Protein AF-A0A9P0LKS9-F1 (afdb_monomer_lite)

pLDDT: mean 75.94, std 14.32, range [43.59, 94.88]

Secondary structure (DSSP, 8-state):
--HHHHHHHHHHH-GGGTT--HHHHHHHHHHHHHH-S-TT-HHHHHHHHHHHHHHHHHHHHHHH---GGGHHHHHHHHHHHH-

Sequence (83 aa):
MRPNRLERHLKQQHPTLVLKTKEFFSSKAESLKRMRLDKSGSYHMGVSQHLKASFEIAFMIAKQKKPHAIGEELIKPFVLKAT

Foldseek 3Di:
DPPVVVLVCCVPPP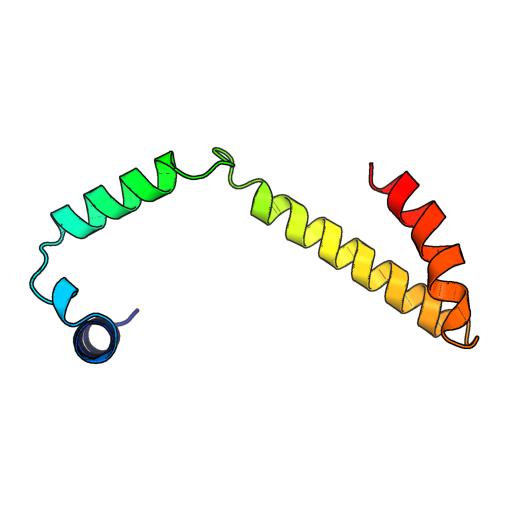VVCNPPDPVVVVVVVVVVCVVPPCVPCCVVVVVVVVVVLVVVLVVVVVVVPDPPPCSVVSVVVSVVVSD

Structure (mmCIF, N/CA/C/O backbone):
data_AF-A0A9P0LKS9-F1
#
_entry.id   AF-A0A9P0LKS9-F1
#
loop_
_atom_site.group_PDB
_atom_site.id
_atom_site.type_symbol
_atom_site.label_atom_id
_atom_site.label_alt_id
_atom_site.label_comp_id
_atom_site.label_asym_id
_atom_site.label_entity_id
_atom_site.label_seq_id
_atom_site.pdbx_PDB_ins_code
_atom_site.Cartn_x
_atom_site.Cartn_y
_atom_site.Cartn_z
_atom_site.occupancy
_atom_site.B_iso_or_equiv
_atom_site.auth_seq_id
_atom_site.auth_comp_id
_atom_site.auth_asym_id
_atom_site.auth_atom_id
_atom_site.pdbx_PDB_model_num
ATOM 1 N N . MET A 1 1 ? 13.221 -3.771 -1.355 1.00 72.38 1 MET A N 1
ATOM 2 C CA . MET A 1 1 ? 13.627 -5.192 -1.513 1.00 72.38 1 MET A CA 1
ATOM 3 C C . MET A 1 1 ? 15.119 -5.248 -1.798 1.00 72.38 1 MET A C 1
ATOM 5 O O . MET A 1 1 ? 15.614 -4.346 -2.457 1.00 72.38 1 MET A O 1
ATOM 9 N N . ARG A 1 2 ? 15.827 -6.291 -1.346 1.00 89.81 2 ARG A N 1
ATOM 10 C CA . ARG A 1 2 ? 17.204 -6.551 -1.807 1.00 89.81 2 ARG A CA 1
ATOM 11 C C . ARG A 1 2 ? 17.189 -6.971 -3.295 1.00 89.81 2 ARG A C 1
ATOM 13 O O . ARG A 1 2 ? 16.233 -7.661 -3.662 1.00 89.81 2 ARG A O 1
ATOM 20 N N . PRO A 1 3 ? 18.205 -6.636 -4.116 1.00 86.38 3 PRO A N 1
ATOM 21 C CA . PRO A 1 3 ? 18.213 -6.909 -5.562 1.00 86.38 3 PRO A CA 1
ATOM 22 C C . PRO A 1 3 ? 17.901 -8.368 -5.924 1.00 86.38 3 PRO A C 1
ATOM 24 O O . PRO A 1 3 ? 16.960 -8.628 -6.667 1.00 86.38 3 PRO A O 1
ATOM 27 N N . ASN A 1 4 ? 18.567 -9.326 -5.275 1.00 89.19 4 ASN A N 1
ATOM 28 C CA . ASN A 1 4 ? 18.366 -10.760 -5.536 1.00 89.19 4 ASN A CA 1
ATOM 29 C C . ASN A 1 4 ? 16.930 -11.228 -5.240 1.00 89.19 4 ASN A C 1
ATOM 31 O O . ASN A 1 4 ? 16.396 -12.118 -5.899 1.00 89.19 4 ASN A O 1
ATOM 35 N N . ARG A 1 5 ? 16.271 -10.625 -4.238 1.00 93.12 5 ARG A N 1
ATOM 36 C CA . ARG A 1 5 ? 14.873 -10.946 -3.913 1.00 93.12 5 ARG A CA 1
ATOM 37 C C . ARG A 1 5 ? 13.926 -10.367 -4.964 1.00 93.12 5 ARG A C 1
ATOM 39 O O . ARG A 1 5 ? 12.943 -11.025 -5.291 1.00 93.12 5 ARG A O 1
ATOM 46 N N . LEU A 1 6 ? 14.225 -9.171 -5.474 1.00 89.31 6 LEU A N 1
ATOM 47 C CA . LEU A 1 6 ? 13.440 -8.528 -6.523 1.00 89.31 6 LEU A CA 1
ATOM 48 C C . LEU A 1 6 ? 13.526 -9.315 -7.832 1.00 89.31 6 LEU A C 1
ATOM 50 O O . LEU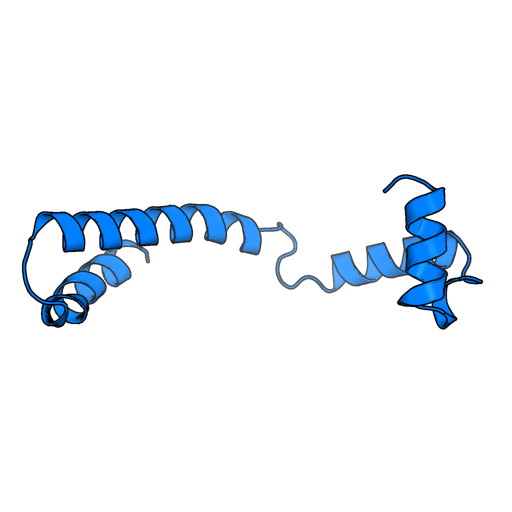 A 1 6 ? 12.493 -9.620 -8.415 1.00 89.31 6 LEU A O 1
ATOM 54 N N . GLU A 1 7 ? 14.727 -9.712 -8.248 1.00 89.56 7 GLU A N 1
ATOM 55 C CA . GLU A 1 7 ? 14.926 -10.483 -9.478 1.00 89.56 7 GLU A CA 1
ATOM 56 C C . GLU A 1 7 ? 14.160 -11.812 -9.446 1.00 89.56 7 GLU A C 1
ATOM 58 O O . GLU A 1 7 ? 13.402 -12.124 -10.365 1.00 89.56 7 GLU A O 1
ATOM 63 N N . ARG A 1 8 ? 14.284 -12.571 -8.349 1.00 94.38 8 ARG A N 1
ATOM 64 C CA . ARG A 1 8 ? 13.531 -13.819 -8.168 1.00 94.38 8 ARG A CA 1
ATOM 65 C C . ARG A 1 8 ? 12.023 -13.583 -8.191 1.00 94.38 8 ARG A C 1
ATOM 67 O O . ARG A 1 8 ? 11.298 -14.347 -8.819 1.00 94.38 8 ARG A O 1
ATOM 74 N N . HIS A 1 9 ? 11.553 -12.54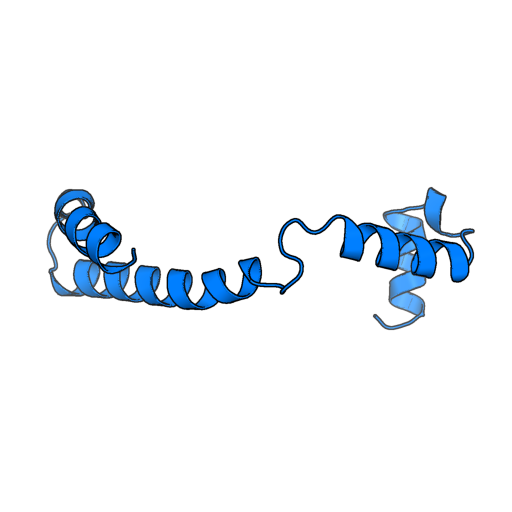2 -7.505 1.00 93.50 9 HIS A N 1
ATOM 75 C CA . HIS A 1 9 ? 10.134 -12.202 -7.465 1.00 93.50 9 HIS A CA 1
ATOM 76 C C . HIS A 1 9 ? 9.600 -11.868 -8.861 1.00 93.50 9 HIS A C 1
ATOM 78 O O . HIS A 1 9 ? 8.567 -12.404 -9.247 1.00 93.50 9 HIS A O 1
ATOM 84 N N . LEU A 1 10 ? 10.329 -11.069 -9.644 1.00 92.06 10 LEU A N 1
ATOM 85 C CA . LEU A 1 10 ? 9.953 -10.770 -11.024 1.00 92.06 10 LEU A CA 1
ATOM 86 C C . LEU A 1 10 ? 9.906 -12.048 -11.866 1.00 92.06 10 LEU A C 1
ATOM 88 O O . LEU A 1 10 ? 8.907 -12.290 -12.525 1.00 92.06 10 LEU A O 1
ATOM 92 N N . LYS A 1 11 ? 10.912 -12.925 -11.785 1.00 92.56 11 LYS A N 1
ATOM 93 C CA . LYS A 1 11 ? 10.916 -14.182 -12.556 1.00 92.56 11 LYS A CA 1
ATOM 94 C C . LYS A 1 11 ? 9.762 -15.121 -12.197 1.00 92.56 11 LYS A C 1
ATOM 96 O O . LYS A 1 11 ? 9.218 -15.765 -13.082 1.00 92.56 11 LYS A O 1
ATOM 101 N N . GLN A 1 12 ? 9.399 -15.212 -10.918 1.00 94.88 12 GLN A N 1
ATOM 102 C CA . GLN A 1 12 ? 8.379 -16.157 -10.449 1.00 94.88 12 GLN A CA 1
ATOM 103 C C . GLN A 1 12 ? 6.953 -15.618 -10.566 1.00 94.88 12 GLN A C 1
ATOM 105 O O . GLN A 1 12 ? 6.043 -16.374 -10.878 1.00 94.88 12 GLN A O 1
ATOM 110 N N . GLN A 1 13 ? 6.747 -14.336 -10.266 1.00 93.56 13 GLN A N 1
ATOM 111 C CA . GLN A 1 13 ? 5.412 -13.743 -10.135 1.00 93.56 13 GLN A CA 1
ATOM 112 C C . GLN A 1 13 ? 5.054 -12.850 -11.323 1.00 93.56 13 GLN A C 1
ATOM 114 O O . GLN A 1 13 ? 3.882 -12.709 -11.662 1.00 93.56 13 GLN A O 1
ATOM 119 N N . HIS A 1 14 ? 6.054 -12.261 -11.983 1.00 91.44 14 HIS A N 1
ATOM 120 C CA . HIS A 1 14 ? 5.848 -11.323 -13.083 1.00 91.44 14 HIS A CA 1
ATOM 121 C C . HIS A 1 14 ? 6.823 -11.560 -14.250 1.00 91.44 14 HIS A C 1
ATOM 123 O O . HIS A 1 14 ? 7.604 -10.659 -14.578 1.00 91.44 14 HIS A O 1
ATOM 129 N N . PRO A 1 15 ? 6.793 -12.738 -14.910 1.00 91.75 15 PRO A N 1
ATOM 130 C CA . PRO A 1 15 ? 7.775 -13.086 -15.944 1.00 91.75 15 PRO A CA 1
ATOM 131 C C . PRO A 1 15 ? 7.841 -12.055 -17.080 1.00 91.75 15 PRO A C 1
ATOM 133 O O . PRO A 1 15 ? 8.906 -11.756 -17.613 1.00 91.75 15 PRO A O 1
ATOM 136 N N . THR A 1 16 ? 6.702 -11.436 -17.397 1.00 91.56 16 THR A N 1
ATOM 137 C CA . THR A 1 16 ? 6.555 -10.401 -18.431 1.00 91.56 16 THR A CA 1
ATOM 138 C C . THR A 1 16 ? 7.232 -9.070 -18.084 1.00 91.56 16 THR A C 1
ATOM 140 O O . THR A 1 16 ? 7.436 -8.232 -18.967 1.00 91.56 16 THR A O 1
ATOM 143 N N . LEU A 1 17 ? 7.582 -8.855 -16.812 1.00 89.75 17 LEU A N 1
ATOM 144 C CA . LEU A 1 17 ? 8.191 -7.624 -16.308 1.00 89.75 17 LEU A CA 1
ATOM 145 C C . LEU A 1 17 ? 9.711 -7.729 -16.119 1.00 89.75 17 LEU A C 1
ATOM 147 O O . LEU A 1 17 ? 10.355 -6.707 -15.904 1.00 89.75 17 LEU A O 1
ATOM 151 N N . VAL A 1 18 ? 10.295 -8.926 -16.235 1.00 88.88 18 VAL A N 1
ATOM 152 C CA . VAL A 1 18 ? 11.733 -9.175 -15.999 1.00 88.88 18 VAL A CA 1
ATOM 153 C C . VAL A 1 18 ? 12.626 -8.366 -16.945 1.00 88.88 18 VAL A C 1
ATOM 155 O O . VAL A 1 18 ? 13.668 -7.873 -16.531 1.00 88.88 18 VAL A O 1
ATOM 158 N N . LEU A 1 19 ? 12.204 -8.208 -18.202 1.00 89.56 19 LEU A N 1
ATOM 159 C CA . LEU A 1 19 ? 12.961 -7.506 -19.248 1.00 89.56 19 LEU A CA 1
ATOM 160 C C . LEU A 1 19 ? 12.589 -6.022 -19.381 1.00 89.56 19 LEU A C 1
ATOM 162 O O . LEU A 1 19 ? 13.056 -5.344 -20.295 1.00 89.56 19 LEU A O 1
ATOM 166 N N . LYS A 1 20 ? 11.698 -5.507 -18.530 1.00 90.38 20 LYS A N 1
ATOM 167 C CA . LYS A 1 20 ? 11.273 -4.108 -18.618 1.00 90.38 20 LYS A CA 1
ATOM 168 C C . LYS A 1 20 ? 12.349 -3.195 -18.043 1.00 90.38 20 LYS A C 1
ATOM 170 O O . LYS A 1 20 ? 12.987 -3.513 -17.042 1.00 90.38 20 LYS A O 1
ATOM 175 N N . THR A 1 21 ? 12.533 -2.047 -18.685 1.00 92.44 21 THR A N 1
ATOM 176 C CA . THR A 1 21 ? 13.547 -1.077 -18.275 1.00 92.44 21 THR A CA 1
ATOM 177 C C . THR A 1 21 ? 13.121 -0.325 -17.017 1.00 92.44 21 THR A C 1
ATOM 179 O O . THR A 1 21 ? 11.949 -0.318 -16.625 1.00 92.44 21 THR A O 1
ATOM 182 N N . LYS A 1 22 ? 14.074 0.351 -16.376 1.00 87.94 22 LYS A N 1
ATOM 183 C CA . LYS A 1 22 ? 13.806 1.164 -15.185 1.00 87.94 22 LYS A CA 1
ATOM 184 C C . LYS A 1 22 ? 12.786 2.271 -15.474 1.00 87.94 22 LYS A C 1
ATOM 186 O O . LYS A 1 22 ? 11.933 2.556 -14.636 1.00 87.94 22 LYS A O 1
ATOM 191 N N . GLU A 1 23 ? 12.830 2.846 -16.670 1.00 93.94 23 GLU A N 1
ATOM 192 C CA . GLU A 1 23 ? 11.953 3.927 -17.127 1.00 93.94 23 GLU A CA 1
ATOM 193 C C . GLU A 1 23 ? 10.494 3.470 -17.183 1.00 93.94 23 GLU A C 1
ATOM 195 O O . GLU A 1 23 ? 9.603 4.225 -16.792 1.00 93.94 23 GLU A O 1
ATOM 200 N N . PHE A 1 24 ? 10.243 2.218 -17.585 1.00 93.50 24 PHE A N 1
ATOM 201 C CA . PHE A 1 24 ? 8.903 1.631 -17.547 1.00 93.50 24 PHE A CA 1
ATOM 202 C C . PHE A 1 24 ? 8.334 1.644 -16.125 1.00 93.50 24 PHE A C 1
ATOM 204 O O . PHE A 1 24 ? 7.204 2.088 -15.917 1.00 93.50 24 PHE A O 1
ATOM 211 N N . PHE A 1 25 ? 9.118 1.204 -15.135 1.00 90.69 25 PHE A N 1
ATOM 212 C CA . PHE A 1 25 ? 8.674 1.177 -13.740 1.00 90.69 25 PHE A CA 1
ATOM 213 C C . PHE A 1 25 ? 8.490 2.582 -13.164 1.00 90.69 25 PHE A C 1
ATOM 215 O O . PHE A 1 25 ? 7.499 2.815 -12.472 1.00 90.69 25 PHE A O 1
ATOM 222 N N . SER A 1 26 ? 9.375 3.528 -13.492 1.00 91.50 26 SER A N 1
ATOM 223 C CA . SER A 1 26 ? 9.215 4.935 -13.103 1.00 91.50 26 SER A CA 1
ATOM 224 C C . SER A 1 26 ? 7.935 5.538 -13.687 1.00 91.50 26 SER A C 1
ATOM 226 O O . SER A 1 26 ? 7.118 6.085 -12.951 1.00 91.50 26 SER A O 1
ATOM 228 N N . SER A 1 27 ? 7.701 5.374 -14.992 1.00 93.25 27 SER A N 1
ATOM 229 C CA . SER A 1 27 ? 6.492 5.873 -15.660 1.00 93.25 27 SER A CA 1
ATOM 230 C C . SER A 1 27 ? 5.221 5.229 -15.098 1.00 93.25 27 SER A C 1
ATOM 232 O O . SER A 1 27 ? 4.237 5.916 -14.806 1.00 93.25 27 SER A O 1
ATOM 234 N N . LYS A 1 28 ? 5.253 3.912 -14.855 1.00 90.50 28 LYS A N 1
ATOM 235 C CA . LYS A 1 28 ? 4.140 3.180 -14.244 1.00 90.50 28 LYS A CA 1
ATOM 236 C C . LYS A 1 28 ? 3.853 3.672 -12.827 1.00 90.50 28 LYS A C 1
ATOM 238 O O . LYS A 1 28 ? 2.685 3.850 -12.491 1.00 90.50 28 LYS A O 1
ATOM 243 N N . ALA A 1 29 ? 4.883 3.921 -12.020 1.00 89.19 29 ALA A N 1
ATOM 244 C CA . ALA A 1 29 ? 4.728 4.459 -10.672 1.00 89.19 29 ALA A CA 1
ATOM 245 C C . ALA A 1 29 ? 4.061 5.840 -10.696 1.00 89.19 29 ALA A C 1
ATOM 247 O O . ALA A 1 29 ? 3.100 6.066 -9.963 1.00 89.19 29 ALA A O 1
ATOM 248 N N . GLU A 1 30 ? 4.501 6.733 -11.583 1.00 89.44 30 GLU A N 1
ATOM 249 C CA . GLU A 1 30 ? 3.895 8.059 -11.731 1.00 89.44 30 GLU A CA 1
ATOM 250 C C . GLU A 1 30 ? 2.454 7.986 -12.242 1.00 89.44 30 GLU A C 1
ATOM 252 O O . GLU A 1 30 ? 1.577 8.693 -11.747 1.00 89.44 30 GLU A O 1
ATOM 257 N N . SER A 1 31 ? 2.166 7.081 -13.179 1.00 89.19 31 SER A N 1
ATOM 258 C CA . SER A 1 31 ? 0.792 6.832 -13.618 1.00 89.19 31 SER A CA 1
ATOM 259 C C . SER A 1 31 ? -0.093 6.355 -12.472 1.00 89.19 31 SER A C 1
ATOM 261 O O . SER A 1 31 ? -1.208 6.847 -12.326 1.00 89.19 31 SER A O 1
ATOM 263 N N . LEU A 1 32 ? 0.388 5.423 -11.648 1.00 86.31 32 LEU A N 1
ATOM 264 C CA . LEU A 1 32 ? -0.372 4.915 -10.508 1.00 86.31 32 LEU A CA 1
ATOM 265 C C . LEU A 1 32 ? -0.617 6.008 -9.467 1.00 86.31 32 LEU A C 1
ATOM 267 O O . LEU A 1 32 ? -1.733 6.117 -8.975 1.00 86.31 32 LEU A O 1
ATOM 271 N N . LYS A 1 33 ? 0.379 6.857 -9.182 1.00 82.88 33 LYS A N 1
ATOM 272 C CA . LYS A 1 33 ? 0.209 8.017 -8.292 1.00 82.88 33 LYS A CA 1
ATOM 273 C C . LYS A 1 33 ? -0.876 8.967 -8.794 1.00 82.88 33 LYS A C 1
ATOM 275 O O . LYS 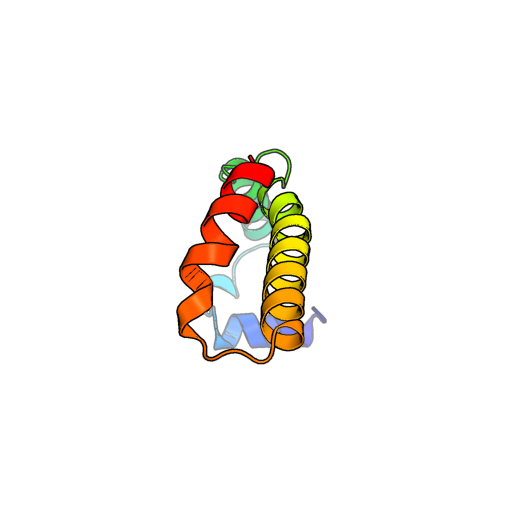A 1 33 ? -1.707 9.391 -8.001 1.00 82.88 33 LYS A O 1
ATOM 280 N N . ARG A 1 34 ? -0.906 9.261 -10.100 1.00 80.81 34 ARG A N 1
ATOM 281 C CA . ARG A 1 34 ? -1.951 10.103 -10.712 1.00 80.81 34 ARG A CA 1
ATOM 282 C C . ARG A 1 34 ? -3.338 9.461 -10.682 1.00 80.81 34 ARG A C 1
ATOM 284 O O . ARG A 1 34 ? -4.324 10.180 -10.595 1.00 80.81 34 ARG A O 1
ATOM 291 N N . MET A 1 35 ? -3.407 8.132 -10.766 1.00 78.69 35 MET A N 1
ATOM 292 C CA . MET A 1 35 ? -4.659 7.368 -10.717 1.00 78.69 35 MET A CA 1
ATOM 293 C C . MET A 1 35 ? -5.219 7.195 -9.302 1.00 78.69 35 MET A C 1
ATOM 295 O O . MET A 1 35 ? -6.349 6.729 -9.159 1.00 78.69 35 MET A O 1
ATOM 299 N N . ARG A 1 36 ? -4.466 7.540 -8.249 1.00 72.56 36 ARG A N 1
ATOM 300 C CA . ARG A 1 36 ? -5.004 7.509 -6.888 1.00 72.56 36 ARG A CA 1
ATOM 301 C C . ARG A 1 36 ? -6.145 8.515 -6.781 1.00 72.56 36 ARG A C 1
ATOM 303 O O . ARG A 1 36 ? -5.955 9.706 -7.017 1.00 72.56 36 ARG A O 1
ATOM 310 N N . LEU A 1 37 ? -7.318 8.021 -6.386 1.00 65.81 37 LEU A N 1
ATOM 311 C CA . LEU A 1 37 ? -8.475 8.858 -6.057 1.00 65.81 37 LEU A CA 1
ATOM 312 C C . LEU A 1 37 ? -8.147 9.800 -4.883 1.00 65.81 37 LEU A C 1
ATOM 314 O O . LEU A 1 37 ? -8.648 10.920 -4.830 1.00 65.81 37 LEU A O 1
ATOM 318 N N . ASP A 1 38 ? -7.239 9.384 -3.991 1.00 63.22 38 ASP A N 1
ATOM 319 C CA . ASP A 1 38 ? -6.721 10.185 -2.886 1.00 63.22 38 ASP A CA 1
ATOM 320 C C . ASP A 1 38 ? -5.388 10.872 -3.235 1.00 63.22 38 ASP A C 1
ATOM 322 O O . ASP A 1 38 ? -4.303 10.429 -2.865 1.00 63.22 38 ASP A O 1
ATOM 326 N N . LYS A 1 39 ? -5.433 12.028 -3.908 1.00 60.75 39 LYS A N 1
ATOM 327 C CA . LYS A 1 39 ? -4.208 12.811 -4.193 1.00 60.75 39 LYS A CA 1
ATOM 328 C C . LYS A 1 39 ? -3.370 13.134 -2.937 1.00 60.75 39 LYS A C 1
ATOM 330 O O . LYS A 1 39 ? -2.183 13.413 -3.067 1.00 60.75 39 LYS A O 1
ATOM 335 N N . SER A 1 40 ? -3.966 13.084 -1.741 1.00 63.94 40 SER A N 1
ATOM 336 C CA . SER A 1 40 ? -3.314 13.366 -0.455 1.00 63.94 40 SER A CA 1
ATOM 337 C C . SER A 1 40 ? -2.879 12.134 0.351 1.00 63.94 40 SER A C 1
ATOM 339 O O . SER A 1 40 ? -2.283 12.302 1.411 1.00 63.94 40 SER A O 1
ATOM 341 N N . GLY A 1 41 ? -3.170 10.903 -0.090 1.00 57.28 41 GLY A N 1
ATOM 342 C CA . GLY A 1 41 ? -2.951 9.714 0.749 1.00 57.28 41 GLY A CA 1
ATOM 343 C C . GLY A 1 41 ? -3.956 9.569 1.907 1.00 57.28 41 GLY A C 1
ATOM 344 O O . GLY A 1 41 ? -3.721 8.786 2.832 1.00 57.28 41 GLY A O 1
ATOM 345 N N . SER A 1 42 ? -5.062 10.324 1.883 1.00 55.56 42 SER A N 1
ATOM 346 C CA . SER A 1 42 ? -6.079 10.353 2.942 1.00 55.56 42 SER A CA 1
ATOM 347 C C . SER A 1 42 ? -6.754 9.009 3.205 1.00 55.56 42 SER A C 1
ATOM 349 O O . SER A 1 42 ? -7.217 8.791 4.325 1.00 55.56 42 SER A O 1
ATOM 351 N N . TYR A 1 43 ? -6.759 8.077 2.246 1.00 55.69 43 TYR A N 1
ATOM 352 C CA . TYR A 1 43 ? -7.291 6.737 2.487 1.00 55.69 43 TYR A CA 1
ATOM 353 C C . TYR A 1 43 ? -6.523 6.042 3.621 1.00 55.69 43 TYR A C 1
ATOM 355 O O . TYR A 1 43 ? -7.123 5.383 4.464 1.00 55.69 43 TYR A O 1
ATOM 363 N N . HIS A 1 44 ? -5.208 6.273 3.726 1.00 54.12 44 HIS A N 1
ATOM 364 C CA . HIS A 1 44 ? -4.404 5.766 4.843 1.00 54.12 44 HIS A CA 1
ATOM 365 C C . HIS A 1 44 ? -4.609 6.548 6.148 1.00 54.12 44 HIS A C 1
ATOM 367 O O . HIS A 1 44 ? -4.476 5.964 7.222 1.00 54.12 44 HIS A O 1
ATOM 373 N N . MET A 1 45 ? -4.961 7.837 6.078 1.00 55.88 45 MET A N 1
ATOM 374 C CA . MET A 1 45 ? -5.273 8.647 7.266 1.00 55.88 45 MET A CA 1
ATOM 375 C C . MET A 1 45 ? -6.566 8.187 7.947 1.00 55.88 45 MET A C 1
ATOM 377 O O . MET A 1 45 ? -6.655 8.224 9.172 1.00 55.88 45 MET A O 1
ATOM 381 N N . GLY A 1 46 ? -7.536 7.687 7.172 1.00 57.53 46 GLY A N 1
ATOM 382 C CA . GLY A 1 46 ? -8.740 7.064 7.717 1.00 57.53 46 GLY A CA 1
ATOM 383 C C . GLY A 1 46 ? -8.420 5.800 8.517 1.00 57.53 46 GLY A C 1
ATOM 384 O O . GLY A 1 46 ? -8.928 5.635 9.622 1.00 57.53 46 GLY A O 1
ATOM 385 N N . VAL A 1 47 ? -7.525 4.937 8.026 1.00 63.62 47 VAL A N 1
ATOM 386 C CA . VAL A 1 47 ? -7.257 3.617 8.632 1.00 63.62 47 VAL A CA 1
ATOM 387 C C . VAL A 1 47 ? -6.893 3.705 10.117 1.00 63.62 47 VAL A C 1
ATOM 389 O O . VAL A 1 47 ? -7.367 2.881 10.892 1.00 63.62 47 VAL A O 1
ATOM 392 N N . SER A 1 48 ? -6.113 4.701 10.549 1.00 67.44 48 SER A N 1
ATOM 393 C CA . SER A 1 48 ? -5.733 4.839 11.965 1.00 67.44 48 SER A CA 1
ATOM 394 C C . SER A 1 48 ? -6.912 5.236 12.861 1.00 67.44 48 SER A C 1
ATOM 396 O O . SER A 1 48 ? -7.080 4.680 13.946 1.00 67.44 48 SER A O 1
ATOM 398 N N . GLN A 1 49 ? -7.762 6.153 12.393 1.00 71.81 49 GLN A N 1
ATOM 399 C CA . GLN A 1 49 ? -8.959 6.592 13.111 1.00 71.81 49 GLN A CA 1
ATOM 400 C C . GLN A 1 49 ? -10.005 5.476 13.172 1.00 71.81 49 GLN A C 1
ATOM 402 O O . GLN A 1 49 ? -10.577 5.218 14.229 1.00 71.81 49 GLN A O 1
ATOM 407 N N . HIS A 1 50 ? -10.187 4.750 12.067 1.00 73.44 50 HIS A N 1
ATOM 408 C CA . HIS A 1 50 ? -11.105 3.616 11.987 1.00 73.44 50 HIS A CA 1
ATOM 409 C C . HIS A 1 50 ? -10.616 2.450 12.856 1.00 73.44 50 HIS A C 1
ATOM 411 O O . HIS A 1 50 ? -11.413 1.821 13.548 1.00 73.44 50 HIS A O 1
ATOM 417 N N . LEU A 1 51 ? -9.302 2.197 12.889 1.00 80.00 51 LEU A N 1
ATOM 418 C CA . LEU A 1 51 ? -8.702 1.191 13.764 1.00 80.00 51 LEU A CA 1
ATOM 419 C C . LEU A 1 51 ? -8.933 1.538 15.238 1.00 80.00 51 LEU A C 1
ATOM 421 O O . LEU A 1 51 ? -9.377 0.682 16.002 1.00 80.00 51 LEU A O 1
ATOM 425 N N . LYS A 1 52 ? -8.701 2.797 15.628 1.00 81.62 52 LYS A N 1
ATOM 426 C CA . LYS A 1 52 ? -8.965 3.268 16.992 1.00 81.62 52 LYS A CA 1
ATOM 427 C C . LYS A 1 52 ? -10.442 3.112 17.366 1.00 81.62 52 LYS A C 1
ATOM 429 O O . LYS A 1 52 ? -10.734 2.532 18.408 1.00 81.62 52 LYS A O 1
ATOM 434 N N . ALA A 1 53 ? -11.358 3.535 16.495 1.00 80.75 53 ALA A N 1
ATOM 435 C CA . ALA A 1 53 ? -12.794 3.370 16.711 1.00 80.75 53 ALA A CA 1
ATOM 436 C C . ALA A 1 53 ? -13.187 1.887 16.854 1.00 80.75 53 ALA A C 1
ATOM 438 O O . ALA A 1 53 ? -13.927 1.526 17.765 1.00 80.75 53 ALA A O 1
ATOM 439 N N . SER A 1 54 ? -12.636 1.006 16.011 1.00 82.56 54 SER A N 1
ATOM 440 C CA . SER A 1 54 ? -12.903 -0.437 16.083 1.00 82.56 54 SER A CA 1
ATOM 441 C C . SER A 1 54 ? -12.431 -1.057 17.403 1.00 82.56 54 SER A C 1
ATOM 443 O O . SER A 1 54 ? -13.137 -1.875 17.994 1.00 82.56 54 SER A O 1
ATOM 445 N N . PHE A 1 55 ? -11.271 -0.621 17.907 1.00 86.06 55 PHE A N 1
ATOM 446 C CA . PHE A 1 55 ? -10.739 -1.062 19.190 1.00 86.06 55 PHE A CA 1
ATOM 447 C C . PHE A 1 55 ? -11.613 -0.584 20.352 1.00 86.06 55 PHE A C 1
ATOM 449 O O . PHE A 1 55 ? -11.934 -1.370 21.242 1.00 86.06 55 PHE A O 1
ATOM 456 N N . GLU A 1 56 ? -12.035 0.681 20.336 1.00 84.25 56 GLU A N 1
ATOM 457 C CA . GLU A 1 56 ? -12.900 1.247 21.375 1.00 84.25 56 GLU A CA 1
ATOM 458 C C . GLU A 1 56 ? -14.254 0.526 21.440 1.00 84.25 56 GLU A C 1
ATOM 460 O O . GLU A 1 56 ? -14.713 0.179 22.531 1.00 84.25 56 GLU A O 1
ATOM 465 N N . ILE A 1 57 ? -14.852 0.205 20.288 1.00 79.44 57 ILE A N 1
ATOM 466 C CA . ILE A 1 57 ? -16.088 -0.588 20.211 1.00 79.44 57 ILE A CA 1
ATOM 467 C C . ILE A 1 57 ? -15.870 -1.986 20.807 1.00 79.44 57 ILE A C 1
ATOM 469 O O . ILE A 1 57 ? -16.639 -2.416 21.6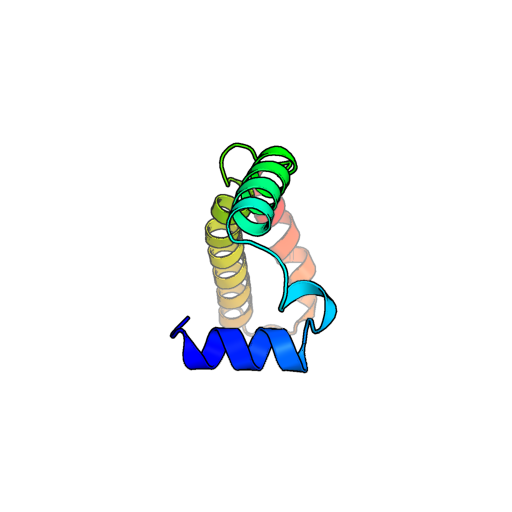70 1.00 79.44 57 ILE A O 1
ATOM 473 N N . ALA A 1 58 ? -14.802 -2.684 20.408 1.00 80.19 58 ALA A N 1
ATOM 474 C CA . ALA A 1 58 ? -14.489 -4.017 20.924 1.00 80.19 58 ALA A CA 1
ATOM 475 C C . ALA A 1 58 ? -14.239 -4.014 22.444 1.00 80.19 58 ALA A C 1
ATOM 477 O O . ALA A 1 58 ? -14.725 -4.894 23.159 1.00 80.19 58 ALA A O 1
ATOM 478 N N . PHE A 1 59 ? -13.535 -3.002 22.958 1.00 83.12 59 PHE A N 1
ATOM 479 C CA . PHE A 1 59 ? -13.288 -2.829 24.389 1.00 83.12 59 PHE A CA 1
ATOM 480 C C . PHE A 1 59 ? -14.586 -2.612 25.175 1.00 83.12 59 PHE A C 1
ATOM 482 O O . PHE A 1 59 ? -14.788 -3.223 26.228 1.00 83.12 59 PHE A O 1
ATOM 489 N N . MET A 1 60 ? -15.494 -1.783 24.658 1.00 77.69 60 MET A N 1
ATOM 490 C CA . MET A 1 60 ? -16.794 -1.536 25.284 1.00 77.69 60 MET A CA 1
ATOM 491 C C . MET A 1 60 ? -17.654 -2.802 25.332 1.00 77.69 60 MET A C 1
ATOM 493 O O . MET A 1 60 ? -18.238 -3.098 26.377 1.00 77.69 60 MET A O 1
ATOM 497 N N . ILE A 1 61 ? -17.672 -3.585 24.248 1.00 71.75 61 ILE A N 1
ATOM 498 C CA . ILE A 1 61 ? -18.361 -4.883 24.193 1.00 71.75 61 ILE A CA 1
ATOM 499 C C . ILE A 1 61 ? -17.787 -5.837 25.251 1.00 71.75 61 ILE A C 1
ATOM 501 O O . ILE A 1 61 ? -18.537 -6.406 26.046 1.00 71.75 61 ILE A O 1
ATOM 505 N N . ALA A 1 62 ? -16.458 -5.962 25.326 1.00 78.25 62 ALA A N 1
ATOM 506 C CA . ALA A 1 62 ? -15.791 -6.828 26.298 1.00 78.25 62 ALA A CA 1
ATOM 507 C C . ALA A 1 62 ? -16.078 -6.413 27.754 1.00 78.25 62 ALA A C 1
ATOM 509 O O . ALA A 1 62 ? -16.327 -7.264 28.612 1.00 78.25 62 ALA A O 1
ATOM 510 N N . LYS A 1 63 ? -16.097 -5.104 28.040 1.00 76.62 63 LYS A N 1
ATOM 511 C CA . LYS A 1 63 ? -16.369 -4.567 29.382 1.00 76.62 63 LYS A CA 1
ATOM 512 C C . LYS A 1 63 ? -17.805 -4.826 29.843 1.00 76.62 63 LYS A C 1
ATOM 514 O O . LYS A 1 63 ? -18.028 -5.017 31.037 1.00 76.62 63 LYS A O 1
ATOM 519 N N . GLN A 1 64 ? -18.774 -4.842 28.928 1.00 71.38 64 GLN A N 1
ATOM 520 C CA . GLN A 1 64 ? -20.185 -5.018 29.275 1.00 71.38 64 GLN A CA 1
ATOM 521 C C . GLN A 1 64 ? -20.565 -6.461 29.643 1.00 71.38 64 GLN A C 1
ATOM 523 O O . GLN A 1 64 ? -21.616 -6.643 30.251 1.00 71.38 64 GLN A O 1
ATOM 528 N N . LYS A 1 65 ? -19.731 -7.473 29.339 1.00 64.75 65 LYS A N 1
ATOM 529 C CA . LYS A 1 65 ? -19.947 -8.905 29.673 1.00 64.75 65 LYS A CA 1
ATOM 530 C C . LYS A 1 65 ? -21.333 -9.464 29.287 1.00 64.75 65 LYS A C 1
ATOM 532 O O . LYS A 1 65 ? -21.760 -10.481 29.829 1.00 64.75 65 LYS A O 1
ATOM 537 N N . LYS A 1 66 ? -22.045 -8.809 28.367 1.00 60.78 66 LYS A N 1
ATOM 538 C CA . LYS A 1 66 ? -23.356 -9.235 27.864 1.00 60.78 66 LYS A CA 1
ATOM 539 C C . LYS A 1 66 ? -23.194 -9.972 26.529 1.00 60.78 66 LYS A C 1
ATOM 541 O O . LYS A 1 66 ? -22.214 -9.724 25.824 1.00 60.78 66 LYS A O 1
ATOM 546 N N . PRO A 1 67 ? -24.123 -10.878 26.171 1.00 59.62 67 PRO A N 1
ATOM 547 C CA . PRO A 1 67 ? -24.083 -11.578 24.894 1.00 59.62 67 PRO A CA 1
ATOM 548 C C . PRO A 1 67 ? -24.044 -10.597 23.717 1.00 59.62 67 PRO A C 1
ATOM 550 O O . PRO A 1 67 ? -24.595 -9.499 23.776 1.00 59.62 67 PRO A O 1
ATOM 553 N N . HIS A 1 68 ? -23.419 -11.045 22.636 1.00 55.06 68 HIS A N 1
ATOM 554 C CA . HIS A 1 68 ? -23.125 -10.383 21.357 1.00 55.06 68 HIS A CA 1
ATOM 555 C C . HIS A 1 68 ? -24.304 -9.658 20.665 1.00 55.06 68 HIS A C 1
ATOM 557 O O . HIS A 1 68 ? -24.086 -8.950 19.687 1.00 55.06 68 HIS A O 1
ATOM 563 N N . ALA A 1 69 ? -25.528 -9.767 21.185 1.00 56.06 69 ALA A N 1
ATOM 564 C CA . ALA A 1 69 ? -26.726 -9.097 20.681 1.00 56.06 69 ALA A CA 1
ATOM 565 C C . ALA A 1 69 ? -26.749 -7.564 20.898 1.00 56.06 69 ALA A C 1
ATOM 567 O O . ALA A 1 69 ? -27.489 -6.872 20.211 1.00 56.06 69 ALA A O 1
ATOM 568 N N . ILE A 1 70 ? -25.922 -7.004 21.793 1.00 60.12 70 ILE A N 1
ATOM 569 C CA . ILE A 1 70 ? -25.845 -5.541 22.033 1.00 60.12 70 ILE A CA 1
ATOM 570 C C . ILE A 1 70 ? -24.981 -4.797 20.990 1.00 60.12 70 ILE A C 1
ATOM 572 O O . ILE A 1 70 ? -24.939 -3.565 20.966 1.00 60.12 70 ILE A O 1
ATOM 576 N N . GLY A 1 71 ? -24.312 -5.519 20.083 1.00 55.50 71 GLY A N 1
ATOM 577 C CA . GLY A 1 71 ? -23.458 -4.918 19.053 1.00 55.50 71 GLY A CA 1
ATOM 578 C C . GLY A 1 71 ? -24.171 -3.845 18.220 1.00 55.50 71 GLY A C 1
ATOM 579 O O . GLY A 1 71 ? -23.621 -2.765 18.027 1.00 55.50 71 GLY A O 1
ATOM 580 N N . GLU A 1 72 ? -25.417 -4.084 17.797 1.00 60.28 72 GLU A N 1
ATOM 581 C CA . GLU A 1 72 ? -26.192 -3.118 17.000 1.00 60.28 72 GLU A CA 1
ATOM 582 C C . GLU A 1 72 ? -26.585 -1.851 17.783 1.00 60.28 72 GLU A C 1
ATOM 584 O O . GLU A 1 72 ? -26.556 -0.748 17.229 1.00 60.28 72 GLU A O 1
ATOM 589 N N . GLU A 1 73 ? -26.889 -1.980 19.080 1.00 62.00 73 GLU A N 1
ATOM 590 C CA . GLU A 1 73 ? -27.207 -0.851 19.968 1.00 62.00 73 GLU A CA 1
ATOM 591 C C . GLU A 1 73 ? -25.989 0.041 20.236 1.00 62.00 73 GLU A C 1
ATOM 593 O O . GLU A 1 73 ? -26.129 1.257 20.365 1.00 62.00 73 GLU A O 1
ATOM 598 N N . LEU A 1 74 ? -24.786 -0.541 20.288 1.00 61.97 74 LEU A N 1
ATOM 599 C CA . LEU A 1 74 ? -23.539 0.193 20.525 1.00 61.97 74 LEU A CA 1
ATOM 600 C C . LEU A 1 74 ? -22.931 0.797 19.257 1.00 61.97 74 LEU A C 1
ATOM 602 O O . LEU A 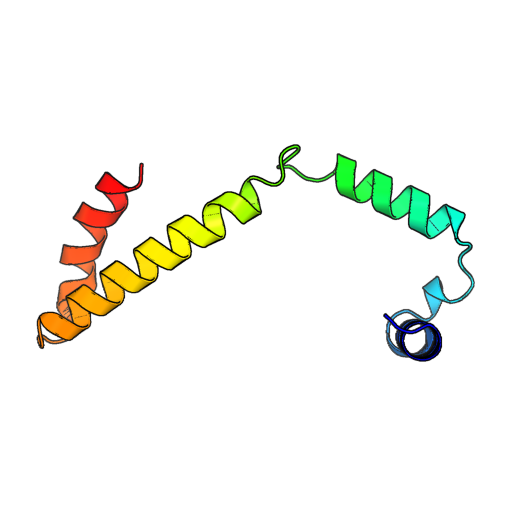1 74 ? -22.329 1.869 19.329 1.00 61.97 74 LEU A O 1
ATOM 606 N N . ILE A 1 75 ? -23.086 0.148 18.100 1.00 63.19 75 ILE A N 1
ATOM 607 C CA . ILE A 1 75 ? -22.529 0.639 16.831 1.00 63.19 75 ILE A CA 1
ATOM 608 C C . ILE A 1 75 ? -23.257 1.912 16.375 1.00 63.19 75 ILE A C 1
ATOM 610 O O . ILE A 1 75 ? -22.598 2.868 15.966 1.00 63.19 75 ILE A O 1
ATOM 614 N N . LYS A 1 76 ? -24.592 1.976 16.501 1.00 64.12 76 LYS A N 1
ATOM 615 C CA . LYS A 1 76 ? -25.402 3.144 16.097 1.00 64.12 76 LYS A CA 1
ATOM 616 C C . LYS A 1 76 ? -24.892 4.491 16.647 1.00 64.12 76 LYS A C 1
ATOM 618 O O . LYS A 1 76 ? -24.629 5.384 15.841 1.00 64.12 76 LYS A O 1
ATOM 623 N N . PRO A 1 77 ? -24.713 4.680 17.968 1.00 62.19 77 PRO A N 1
ATOM 624 C CA . PRO A 1 77 ? -24.225 5.948 18.513 1.00 62.19 77 PRO A CA 1
ATOM 625 C C . PRO A 1 77 ? -22.749 6.224 18.191 1.00 62.19 77 PRO A C 1
ATOM 627 O O . PRO A 1 77 ? -22.337 7.382 18.210 1.00 62.19 77 PRO A O 1
ATOM 630 N N . PHE A 1 78 ? -21.946 5.197 17.891 1.00 61.22 78 PHE A N 1
ATOM 631 C CA . PHE A 1 78 ? -20.529 5.368 17.560 1.00 61.22 78 PHE A CA 1
ATOM 632 C C . PHE A 1 78 ? -20.321 5.825 16.114 1.00 61.22 78 PHE A C 1
ATOM 634 O O . PHE A 1 78 ? -19.523 6.724 15.863 1.00 61.22 78 PHE A O 1
ATOM 641 N N . VAL A 1 79 ? -21.092 5.267 15.175 1.00 60.75 79 VAL A N 1
ATOM 642 C CA . VAL A 1 79 ? -21.095 5.693 13.765 1.00 60.75 79 VAL A CA 1
ATOM 643 C C . VAL A 1 79 ? -21.545 7.152 13.642 1.00 60.75 79 VAL A C 1
ATOM 645 O O . VAL A 1 79 ? -20.924 7.910 12.907 1.00 60.75 79 VAL A O 1
ATOM 648 N N . LEU A 1 80 ? -22.546 7.574 14.425 1.00 59.16 80 LEU A N 1
ATOM 649 C CA . LEU A 1 80 ? -23.022 8.967 14.464 1.00 59.16 80 LEU A CA 1
ATOM 650 C C . LEU A 1 80 ? -22.019 9.964 15.072 1.00 59.16 80 LEU A C 1
ATOM 652 O O . LEU A 1 80 ? -22.131 11.158 14.826 1.00 59.16 80 LEU A O 1
ATOM 656 N N . LYS A 1 81 ? -21.063 9.501 15.888 1.00 55.06 81 LYS A N 1
ATOM 657 C CA . LYS A 1 81 ? -20.001 10.340 16.476 1.00 55.06 81 LYS A CA 1
ATOM 658 C C . LYS A 1 81 ? -18.754 10.456 15.597 1.00 55.06 81 LYS A C 1
ATOM 660 O O . LYS A 1 81 ? -17.917 11.312 15.869 1.00 55.06 81 LYS A O 1
ATOM 665 N N . ALA A 1 82 ? -18.589 9.555 14.631 1.00 51.12 82 ALA A N 1
ATOM 666 C CA . ALA A 1 82 ? -17.411 9.476 13.767 1.00 51.12 82 ALA A CA 1
ATOM 667 C C . ALA A 1 82 ? -17.568 10.241 12.435 1.00 51.12 82 ALA A C 1
ATOM 669 O O . ALA A 1 82 ? -16.590 10.360 11.699 1.00 51.12 82 ALA A O 1
ATOM 670 N N . THR A 1 83 ? -18.774 10.736 12.136 1.00 43.59 83 THR A N 1
ATOM 671 C CA . THR A 1 83 ? -19.085 11.718 11.077 1.00 43.59 83 THR A CA 1
ATOM 672 C C . THR A 1 83 ? -18.979 13.139 11.599 1.00 43.59 83 THR A C 1
ATOM 674 O O . THR A 1 83 ? -18.399 13.977 10.878 1.00 43.59 83 THR A O 1
#

Organism: Acanthoscelides obtectus (NCBI:txid200917)

Radius of gyration: 22.01 Å; chains: 1; bounding box: 46×30×49 Å